Protein AF-A0AAN4WYX9-F1 (afdb_monomer_lite)

Structure (mmCIF, N/CA/C/O backbone):
data_AF-A0AAN4WYX9-F1
#
_entry.id   AF-A0AAN4WYX9-F1
#
loop_
_atom_site.group_PDB
_atom_site.id
_atom_site.type_symbol
_atom_site.label_atom_id
_atom_site.label_alt_id
_atom_site.label_comp_id
_atom_site.label_asym_id
_atom_site.label_entity_id
_atom_site.label_seq_id
_atom_site.pdbx_PDB_ins_code
_atom_site.Cartn_x
_atom_site.Cartn_y
_atom_site.Cartn_z
_atom_site.occupancy
_atom_site.B_iso_or_equiv
_atom_site.auth_seq_id
_atom_site.auth_comp_id
_atom_site.auth_asym_id
_atom_site.auth_atom_id
_atom_site.pdbx_PDB_model_num
ATOM 1 N N . MET A 1 1 ? 4.891 -9.271 -4.998 1.00 58.41 1 MET A N 1
ATOM 2 C CA . MET A 1 1 ? 3.637 -9.484 -4.234 1.00 58.41 1 MET A CA 1
ATOM 3 C C . MET A 1 1 ? 3.861 -10.143 -2.868 1.00 58.41 1 MET A C 1
ATOM 5 O O . MET A 1 1 ? 3.521 -9.518 -1.872 1.00 58.41 1 MET A O 1
ATOM 9 N N . ALA A 1 2 ? 4.503 -11.320 -2.782 1.00 75.25 2 ALA A N 1
ATOM 10 C CA . ALA A 1 2 ? 4.735 -12.042 -1.514 1.00 75.25 2 ALA A CA 1
ATOM 11 C C . ALA A 1 2 ? 5.392 -11.196 -0.404 1.00 75.25 2 ALA A C 1
ATOM 13 O O . ALA A 1 2 ? 4.992 -11.269 0.753 1.00 75.25 2 ALA A O 1
ATOM 14 N N . LYS A 1 3 ? 6.347 -10.328 -0.767 1.00 75.69 3 LYS A N 1
ATOM 15 C CA . LYS A 1 3 ? 6.978 -9.376 0.159 1.00 75.69 3 LYS A CA 1
ATOM 16 C C . LYS A 1 3 ? 5.982 -8.372 0.749 1.00 75.69 3 LYS A C 1
ATOM 18 O O . LYS A 1 3 ? 5.999 -8.133 1.946 1.00 75.69 3 LYS A O 1
ATOM 23 N N . LEU A 1 4 ? 5.089 -7.805 -0.064 1.00 76.12 4 LEU A N 1
ATOM 24 C CA . LEU A 1 4 ? 4.095 -6.844 0.423 1.00 76.12 4 LEU A CA 1
ATOM 25 C C . LEU A 1 4 ? 3.027 -7.531 1.280 1.00 76.12 4 LEU A C 1
ATOM 27 O O . LEU A 1 4 ? 2.579 -6.973 2.272 1.00 76.12 4 LEU A O 1
ATOM 31 N N . GLN A 1 5 ? 2.678 -8.770 0.940 1.00 80.56 5 GLN A N 1
ATOM 32 C CA . GLN A 1 5 ? 1.768 -9.594 1.728 1.00 80.56 5 GLN A CA 1
ATOM 33 C C . GLN A 1 5 ? 2.370 -10.040 3.069 1.00 80.56 5 GLN A C 1
ATOM 35 O O . GLN A 1 5 ? 1.630 -10.203 4.029 1.00 80.56 5 GLN A O 1
ATOM 40 N N . SER A 1 6 ? 3.688 -10.220 3.182 1.00 84.06 6 SER A N 1
ATOM 41 C CA . SER A 1 6 ? 4.334 -10.510 4.471 1.00 84.06 6 SER A CA 1
ATOM 42 C C . SER A 1 6 ? 4.695 -9.249 5.263 1.00 84.06 6 SER A C 1
ATOM 44 O O . SER A 1 6 ? 4.868 -9.316 6.477 1.00 84.06 6 SER A O 1
ATOM 46 N N . GLN A 1 7 ? 4.777 -8.091 4.598 1.00 87.06 7 GLN A N 1
ATOM 47 C CA . GLN A 1 7 ? 5.207 -6.815 5.184 1.00 87.06 7 GLN A CA 1
ATOM 48 C C . GLN A 1 7 ? 4.111 -5.739 5.198 1.00 87.06 7 GLN A C 1
ATOM 50 O O . GLN A 1 7 ? 4.405 -4.564 5.410 1.00 87.06 7 GLN A O 1
ATOM 55 N N . TRP A 1 8 ? 2.838 -6.081 4.996 1.00 87.25 8 TRP A N 1
ATOM 56 C CA . TRP A 1 8 ? 1.762 -5.080 5.026 1.00 87.25 8 TRP A CA 1
ATOM 57 C C . TRP A 1 8 ? 1.660 -4.392 6.402 1.00 87.25 8 TRP A C 1
ATOM 59 O O . TRP A 1 8 ? 1.403 -3.194 6.471 1.00 87.25 8 TRP A O 1
ATOM 69 N N . ALA A 1 9 ? 1.952 -5.125 7.485 1.00 89.38 9 ALA A N 1
ATOM 70 C CA . ALA A 1 9 ? 1.905 -4.663 8.874 1.00 89.38 9 ALA A CA 1
ATOM 71 C C . ALA A 1 9 ? 3.291 -4.291 9.446 1.00 89.38 9 ALA A C 1
ATOM 73 O O . ALA A 1 9 ? 3.626 -4.641 10.579 1.00 89.38 9 ALA A O 1
ATOM 74 N N . THR A 1 10 ? 4.123 -3.586 8.675 1.00 92.44 10 THR A N 1
ATOM 75 C CA . THR A 1 10 ? 5.361 -2.981 9.211 1.00 92.44 10 THR A CA 1
ATOM 76 C C . THR A 1 10 ? 5.051 -1.978 10.331 1.00 92.44 10 THR A C 1
ATOM 78 O O . THR A 1 10 ? 3.926 -1.483 10.406 1.00 92.44 10 THR A O 1
ATOM 81 N N . PRO A 1 11 ? 6.022 -1.595 11.186 1.00 93.62 11 PRO A N 1
ATOM 82 C CA . PRO A 1 11 ? 5.797 -0.566 12.204 1.00 93.62 11 PRO A CA 1
ATOM 83 C C . PRO A 1 11 ? 5.200 0.731 11.637 1.00 93.62 11 PRO A C 1
ATOM 85 O O . PRO A 1 11 ? 4.253 1.267 12.209 1.00 93.62 11 PRO A O 1
ATOM 88 N N . ALA A 1 12 ? 5.689 1.184 10.477 1.00 90.38 12 ALA A N 1
ATOM 89 C CA . ALA A 1 12 ? 5.138 2.337 9.768 1.00 90.38 12 ALA A CA 1
ATOM 90 C C . ALA A 1 12 ? 3.696 2.087 9.290 1.00 90.38 12 ALA A C 1
ATOM 92 O O . ALA A 1 12 ? 2.821 2.916 9.537 1.00 90.38 12 ALA A O 1
ATOM 93 N N . GLY A 1 13 ? 3.419 0.921 8.695 1.00 90.62 13 GLY A N 1
ATOM 94 C CA . GLY A 1 13 ? 2.066 0.566 8.258 1.00 90.62 13 GLY A CA 1
ATOM 95 C C . GLY A 1 13 ? 1.066 0.437 9.408 1.00 90.62 13 GLY A C 1
ATOM 96 O O . GLY A 1 13 ? -0.076 0.871 9.294 1.00 90.62 13 GLY A O 1
ATOM 97 N N . VAL A 1 14 ? 1.500 -0.058 10.570 1.00 92.81 14 VAL A N 1
ATOM 98 C CA . VAL A 1 14 ? 0.683 -0.100 11.792 1.00 92.81 14 VAL A CA 1
ATOM 99 C C . VAL A 1 14 ? 0.406 1.308 12.325 1.00 92.81 14 VAL A C 1
ATOM 101 O O . VAL A 1 14 ? -0.701 1.572 12.797 1.00 92.81 14 VAL A O 1
ATOM 104 N N . VAL A 1 15 ? 1.375 2.227 12.263 1.00 94.19 15 VAL A N 1
ATOM 105 C CA . VAL A 1 15 ? 1.159 3.639 12.628 1.00 94.19 15 VAL A CA 1
ATOM 106 C C . VAL A 1 15 ? 0.136 4.286 11.695 1.00 94.19 15 VAL A C 1
ATOM 108 O O . VAL A 1 15 ? -0.802 4.922 12.179 1.00 94.19 15 VAL A O 1
ATOM 111 N N . GLN A 1 16 ? 0.260 4.060 10.386 1.00 93.69 16 GLN A N 1
ATOM 112 C CA . GLN A 1 16 ? -0.691 4.557 9.395 1.00 93.69 16 GLN A CA 1
ATOM 113 C C . GLN A 1 16 ? -2.096 3.981 9.621 1.00 93.69 16 GLN A C 1
ATOM 115 O O . GLN A 1 16 ? -3.070 4.729 9.688 1.00 93.69 16 GLN A O 1
ATOM 120 N N . LEU A 1 17 ? -2.210 2.673 9.858 1.00 93.31 17 LEU A N 1
ATOM 121 C CA . LEU A 1 17 ? -3.475 2.018 10.191 1.00 93.31 17 LEU A CA 1
ATOM 122 C C . LEU A 1 17 ? -4.125 2.627 11.445 1.00 93.31 17 LEU A C 1
ATOM 124 O O . LEU A 1 17 ? -5.323 2.910 11.454 1.00 93.31 17 LEU A O 1
ATOM 128 N N . LYS A 1 18 ? -3.342 2.876 12.502 1.00 92.12 18 LYS A N 1
ATOM 129 C CA . LYS A 1 18 ? -3.836 3.529 13.726 1.00 92.12 18 LYS A CA 1
ATOM 130 C C . LYS A 1 18 ? -4.345 4.942 13.454 1.00 92.12 18 LYS A C 1
ATOM 132 O O . LYS A 1 18 ? -5.370 5.322 14.017 1.00 92.12 18 LYS A O 1
ATOM 137 N N . LYS A 1 19 ? -3.643 5.709 12.615 1.00 92.81 19 LYS A N 1
ATOM 138 C CA . LYS A 1 19 ? -4.056 7.055 12.203 1.00 92.81 19 LYS A CA 1
ATOM 139 C C . LYS A 1 19 ? -5.407 7.010 11.485 1.00 92.81 19 LYS A C 1
ATOM 141 O O . LYS A 1 19 ? -6.340 7.660 11.945 1.00 92.81 19 LYS A O 1
ATOM 146 N N . ILE A 1 20 ? -5.532 6.165 10.462 1.00 93.00 20 ILE A N 1
ATOM 147 C CA . ILE A 1 20 ? -6.766 5.988 9.682 1.00 93.00 20 ILE A CA 1
ATOM 148 C C . ILE A 1 20 ? -7.941 5.606 10.589 1.00 93.00 20 ILE A C 1
ATOM 150 O O . ILE A 1 20 ? -9.006 6.219 10.536 1.00 93.00 20 ILE A O 1
ATOM 154 N N . VAL A 1 21 ? -7.750 4.617 11.467 1.00 91.31 21 VAL A N 1
ATOM 155 C CA . VAL A 1 21 ? -8.803 4.165 12.389 1.00 91.31 21 VAL A CA 1
ATOM 156 C C . VAL A 1 21 ? -9.200 5.262 13.374 1.00 91.31 21 VAL A C 1
ATOM 158 O O . VAL A 1 21 ? -10.381 5.400 13.688 1.00 91.31 21 VAL A O 1
ATOM 161 N N . ARG A 1 22 ? -8.237 6.056 13.856 1.00 89.44 22 ARG A N 1
ATOM 162 C CA . ARG A 1 22 ? -8.518 7.192 14.737 1.00 89.44 22 ARG A CA 1
ATOM 163 C C . ARG A 1 22 ? -9.342 8.250 14.015 1.00 89.44 22 ARG A C 1
ATOM 165 O O . ARG A 1 22 ? -10.338 8.685 14.577 1.00 89.44 22 ARG A O 1
ATOM 172 N N . GLU A 1 23 ? -8.954 8.626 12.800 1.00 89.81 23 GLU A N 1
ATOM 173 C CA . GLU A 1 23 ? -9.636 9.638 11.984 1.00 89.81 23 GLU A CA 1
ATOM 174 C C . GLU A 1 23 ? -11.060 9.206 11.616 1.00 89.81 23 GLU A C 1
ATOM 176 O O . GLU A 1 23 ? -12.007 9.944 11.865 1.00 89.81 23 GLU A O 1
ATOM 181 N N . GLN A 1 24 ? -11.247 7.975 11.132 1.00 88.50 24 GLN A N 1
ATOM 182 C CA . GLN A 1 24 ? -12.576 7.434 10.803 1.00 88.50 24 GLN A CA 1
ATOM 183 C C . GLN A 1 24 ? -13.440 7.122 12.030 1.00 88.50 24 GLN A C 1
ATOM 185 O O . GLN A 1 24 ? -14.655 6.938 11.910 1.00 88.50 24 GLN A O 1
ATOM 190 N N . GLY A 1 25 ? -12.809 6.996 13.197 1.00 84.88 25 GLY A N 1
ATOM 191 C CA . GLY A 1 25 ? -13.468 6.829 14.484 1.00 84.88 25 GLY A CA 1
ATOM 192 C C . GLY A 1 25 ? -13.966 8.144 15.088 1.00 84.88 25 GLY A C 1
ATOM 193 O O . GLY A 1 25 ? -14.802 8.099 15.991 1.00 84.88 25 GLY A O 1
ATOM 194 N N . LEU A 1 26 ? -13.501 9.307 14.607 1.00 80.12 26 LEU A N 1
ATOM 195 C CA . LEU A 1 26 ? -13.992 10.610 15.065 1.00 80.12 26 LEU A CA 1
ATOM 196 C C . LEU A 1 26 ? -15.484 10.737 14.728 1.00 80.12 26 LEU A C 1
ATOM 198 O O . LEU A 1 26 ? -15.881 10.686 13.569 1.00 80.12 26 LEU A O 1
ATOM 202 N N . GLY A 1 27 ? -16.323 10.871 15.756 1.00 69.56 27 GLY A N 1
ATOM 203 C CA . GLY A 1 27 ? -17.781 10.950 15.610 1.00 69.56 27 GLY A CA 1
ATOM 204 C C . GLY A 1 27 ? -18.514 9.607 15.690 1.00 69.56 27 GLY A C 1
ATOM 205 O O . GLY A 1 27 ? -19.743 9.594 15.715 1.00 69.56 27 GLY A O 1
ATOM 206 N N . ARG A 1 28 ? -17.802 8.477 15.805 1.00 75.50 28 ARG A N 1
ATOM 207 C CA . ARG A 1 28 ? -18.433 7.188 16.113 1.00 75.50 28 ARG A CA 1
ATOM 208 C C . ARG A 1 28 ? -18.625 7.060 17.621 1.00 75.50 28 ARG A C 1
ATOM 210 O O . ARG A 1 28 ? -17.681 7.213 18.395 1.00 75.50 28 ARG A O 1
ATOM 217 N N . LEU A 1 29 ? -19.850 6.754 18.045 1.00 64.56 29 LEU A N 1
ATOM 218 C CA . LEU A 1 29 ? -20.139 6.389 19.430 1.00 64.56 29 LEU A CA 1
ATOM 219 C C . LEU A 1 29 ? -19.324 5.127 19.746 1.00 64.56 29 LEU A C 1
ATOM 221 O O . LEU A 1 29 ? -19.493 4.106 19.081 1.00 64.56 29 LEU A O 1
ATOM 225 N N . GLY A 1 30 ? -18.399 5.222 20.708 1.00 64.88 30 GLY A N 1
ATOM 226 C CA . GLY A 1 30 ? -17.330 4.249 20.991 1.00 64.88 30 GLY A CA 1
ATOM 227 C C . GLY A 1 30 ? -17.769 2.855 21.460 1.00 64.88 30 GLY A C 1
ATOM 228 O O . GLY A 1 30 ? -17.008 2.171 22.137 1.00 64.88 30 GLY A O 1
ATOM 229 N N . THR A 1 31 ? -18.987 2.439 21.133 1.00 70.88 31 THR A N 1
ATOM 230 C CA . THR A 1 31 ? -19.600 1.153 21.469 1.00 70.88 31 THR A CA 1
ATOM 231 C C . THR A 1 31 ? -19.896 0.294 20.241 1.00 70.88 31 THR A C 1
ATOM 233 O O . THR A 1 31 ? -19.997 -0.922 20.381 1.00 70.88 31 THR A O 1
ATOM 236 N N . GLN A 1 32 ? -20.004 0.871 19.040 1.00 84.44 32 GLN A N 1
ATOM 237 C CA . GLN A 1 32 ? -20.360 0.115 17.838 1.00 84.44 32 GLN A CA 1
ATOM 238 C C . GLN A 1 32 ? -19.119 -0.310 17.046 1.00 84.44 32 GLN A C 1
ATOM 240 O O . GLN A 1 32 ? -18.224 0.497 16.808 1.00 84.44 32 GLN A O 1
ATOM 245 N N . ALA A 1 33 ? -19.079 -1.574 16.615 1.00 90.31 33 ALA A N 1
ATOM 246 C CA . ALA A 1 33 ? -18.067 -2.072 15.687 1.00 90.31 33 ALA A CA 1
ATOM 247 C C . ALA A 1 33 ? -18.344 -1.598 14.250 1.00 90.31 33 ALA A C 1
ATOM 249 O O . ALA A 1 33 ? -19.499 -1.426 13.859 1.00 90.31 33 ALA A O 1
ATOM 250 N N . TRP A 1 34 ? -17.298 -1.412 13.444 1.00 92.00 34 TRP A N 1
ATOM 251 C CA . TRP A 1 34 ? -17.442 -0.982 12.053 1.00 92.00 34 TRP A CA 1
ATOM 252 C C . TRP A 1 34 ? -16.442 -1.627 11.104 1.00 92.00 34 TRP A C 1
ATOM 254 O O . TRP A 1 34 ? -15.372 -2.067 11.519 1.00 92.00 34 TRP A O 1
ATOM 264 N N . ARG A 1 35 ? -16.795 -1.641 9.815 1.00 93.12 35 ARG A N 1
ATOM 265 C CA . ARG A 1 35 ? -15.899 -2.048 8.733 1.00 93.12 35 ARG A CA 1
ATOM 266 C C . ARG A 1 35 ? -14.943 -0.903 8.399 1.00 93.12 35 ARG A C 1
ATOM 268 O O . ARG A 1 35 ? -15.387 0.205 8.098 1.00 93.12 35 ARG A O 1
ATOM 275 N N . LEU A 1 36 ? -13.648 -1.174 8.478 1.00 93.81 36 LEU A N 1
ATOM 276 C CA . LEU A 1 36 ? -12.588 -0.352 7.909 1.00 93.81 36 LEU A CA 1
ATOM 277 C C . LEU A 1 36 ? -12.377 -0.781 6.460 1.00 93.81 36 LEU A C 1
ATOM 279 O O . LEU A 1 36 ? -12.232 -1.974 6.214 1.00 93.81 36 LEU A O 1
ATOM 283 N N . GLY A 1 37 ? -12.291 0.186 5.546 1.00 92.00 37 GLY A N 1
ATOM 284 C CA . GLY A 1 37 ? -11.966 -0.051 4.140 1.00 92.00 37 GLY A CA 1
ATOM 285 C C . GLY A 1 37 ? -13.072 -0.763 3.355 1.00 92.00 37 GLY A C 1
ATOM 286 O O . GLY A 1 37 ? -13.802 -1.603 3.879 1.00 92.00 37 GLY A O 1
ATOM 287 N N . ASP A 1 38 ? -13.173 -0.431 2.074 1.00 93.75 38 ASP A N 1
ATOM 288 C CA . ASP A 1 38 ? -14.032 -1.109 1.102 1.00 93.75 38 ASP A CA 1
ATOM 289 C C . ASP A 1 38 ? -13.215 -1.304 -0.176 1.00 93.75 38 ASP A C 1
ATOM 291 O O . ASP A 1 38 ? -13.027 -0.364 -0.949 1.00 93.75 38 ASP A O 1
ATOM 295 N N . LEU A 1 39 ? -12.696 -2.519 -0.372 1.00 93.44 39 LEU A N 1
ATOM 296 C CA . LEU A 1 39 ? -11.793 -2.839 -1.482 1.00 93.44 39 LEU A CA 1
ATOM 297 C C . LEU A 1 39 ? -12.494 -2.846 -2.850 1.00 93.44 39 LEU A C 1
ATOM 299 O O . LEU A 1 39 ? -11.820 -2.947 -3.871 1.00 93.44 39 LEU A O 1
ATOM 303 N N . SER A 1 40 ? -13.825 -2.696 -2.892 1.00 93.19 40 SER A N 1
ATOM 304 C CA . SER A 1 40 ? -14.566 -2.485 -4.142 1.00 93.19 40 SER A CA 1
ATOM 305 C C . SER A 1 40 ? -14.438 -1.053 -4.677 1.00 93.19 40 SER A C 1
ATOM 307 O O . SER A 1 40 ? -14.843 -0.767 -5.807 1.00 93.19 40 SER A O 1
ATOM 309 N N . LYS A 1 41 ? -13.896 -0.127 -3.874 1.00 93.56 41 LY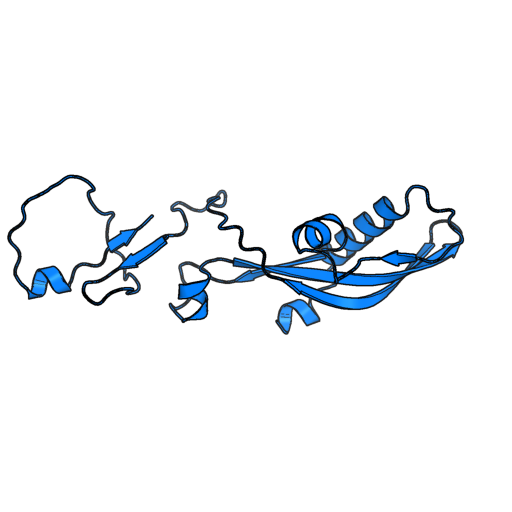S A N 1
ATOM 310 C CA . LYS A 1 41 ? -13.741 1.276 -4.262 1.00 93.56 41 LYS A CA 1
ATOM 311 C C . LYS A 1 41 ? -12.545 1.493 -5.196 1.00 93.56 41 LYS A C 1
ATOM 313 O O . LYS A 1 41 ? -11.572 0.742 -5.155 1.00 93.56 41 LYS A O 1
ATOM 318 N N . PRO A 1 42 ? -12.571 2.568 -6.007 1.00 91.81 42 PRO A N 1
ATOM 319 C CA . PRO A 1 42 ? -11.439 2.929 -6.854 1.00 91.81 42 PRO A CA 1
ATOM 320 C C . PRO A 1 42 ? -10.161 3.186 -6.049 1.00 91.81 42 PRO A C 1
ATOM 322 O O . PRO A 1 42 ? -10.220 3.732 -4.946 1.00 91.81 42 PRO A O 1
ATOM 325 N N . ALA A 1 43 ? -9.000 2.913 -6.652 1.00 89.25 43 ALA A N 1
ATOM 326 C CA . ALA A 1 43 ? -7.675 3.067 -6.040 1.00 89.25 43 ALA A CA 1
ATOM 327 C C . ALA A 1 43 ? -7.437 4.430 -5.361 1.00 89.25 43 ALA A C 1
ATOM 329 O O . ALA A 1 43 ? -6.796 4.489 -4.318 1.00 89.25 43 ALA A O 1
ATOM 330 N N . LYS A 1 44 ? -7.991 5.522 -5.906 1.00 89.62 44 LYS A N 1
ATOM 331 C CA . LYS A 1 44 ? -7.917 6.859 -5.290 1.00 89.62 44 LYS A CA 1
ATOM 332 C C . LYS A 1 44 ? -8.571 6.899 -3.904 1.00 89.62 44 LYS A C 1
ATOM 334 O O . LYS A 1 44 ? -8.014 7.460 -2.971 1.00 89.62 44 LYS A O 1
ATOM 339 N N . ILE A 1 45 ? -9.743 6.284 -3.776 1.00 91.62 45 ILE A N 1
ATOM 340 C CA . ILE A 1 45 ? -10.456 6.204 -2.501 1.00 91.62 45 ILE A CA 1
ATOM 341 C C . ILE A 1 45 ? -9.709 5.265 -1.553 1.00 91.62 45 ILE A C 1
ATOM 343 O O . ILE A 1 45 ? -9.598 5.568 -0.369 1.00 91.62 45 ILE A O 1
ATOM 347 N N . LEU A 1 46 ? -9.149 4.160 -2.056 1.00 92.75 46 LEU A N 1
ATOM 348 C CA . LEU A 1 46 ? -8.334 3.257 -1.237 1.00 92.75 46 LEU A CA 1
ATOM 349 C C . LEU A 1 46 ? -7.091 3.962 -0.671 1.00 92.75 46 LEU A C 1
ATOM 351 O O . LEU A 1 46 ? -6.821 3.821 0.521 1.00 92.75 46 LEU A O 1
ATOM 355 N N . ASP A 1 47 ? -6.400 4.763 -1.493 1.00 90.38 47 ASP A N 1
ATOM 356 C CA . ASP A 1 47 ? -5.255 5.606 -1.105 1.00 90.38 47 ASP A CA 1
ATOM 357 C C . ASP A 1 47 ? -5.600 6.512 0.088 1.00 90.38 47 ASP A C 1
ATOM 359 O O . ASP A 1 47 ? -4.817 6.630 1.027 1.00 90.38 47 ASP A O 1
ATOM 363 N N . GLU A 1 48 ? -6.780 7.130 0.062 1.00 89.25 48 GLU A N 1
ATOM 364 C CA . GLU A 1 48 ? -7.222 8.075 1.092 1.00 89.25 48 GLU A CA 1
ATOM 365 C C . GLU A 1 48 ? -7.781 7.381 2.345 1.00 89.25 48 GLU A C 1
ATOM 367 O O . GLU A 1 48 ? -7.676 7.915 3.448 1.00 89.25 48 GLU A O 1
ATOM 372 N N . THR A 1 49 ? -8.394 6.202 2.200 1.00 91.38 49 THR A N 1
ATOM 373 C CA . THR A 1 49 ? -9.241 5.624 3.260 1.00 91.38 49 THR A CA 1
ATOM 374 C C . THR A 1 49 ? -8.693 4.365 3.913 1.00 91.38 49 THR A C 1
ATOM 376 O O . THR A 1 49 ? -9.075 4.069 5.045 1.00 91.38 49 THR A O 1
ATOM 379 N N . CYS A 1 50 ? -7.840 3.588 3.249 1.00 93.25 50 CYS A N 1
ATOM 380 C CA . CYS A 1 50 ? -7.412 2.300 3.801 1.00 93.25 50 CYS A CA 1
ATOM 381 C C . CYS A 1 50 ? -6.039 1.807 3.334 1.00 93.25 50 CYS A C 1
ATOM 383 O O . CYS A 1 50 ? -5.689 0.659 3.608 1.00 93.25 50 CYS A O 1
ATOM 385 N N . GLN A 1 51 ? -5.247 2.645 2.665 1.00 94.12 51 GLN A N 1
ATOM 386 C CA . GLN A 1 51 ? -3.868 2.335 2.301 1.00 94.12 51 GLN A CA 1
ATOM 387 C C . GLN A 1 51 ? -2.952 2.385 3.528 1.00 94.12 51 GLN A C 1
ATOM 389 O O . GLN A 1 51 ? -2.967 3.345 4.298 1.00 94.12 51 GLN A O 1
ATOM 394 N N . VAL A 1 52 ? -2.149 1.336 3.714 1.00 93.50 52 VAL A N 1
ATOM 395 C CA . VAL A 1 52 ? -1.287 1.198 4.903 1.00 93.50 52 VAL A CA 1
ATOM 396 C C . VAL A 1 52 ? 0.188 1.051 4.572 1.00 93.50 52 VAL A C 1
ATOM 398 O O . VAL A 1 52 ? 1.024 1.448 5.376 1.00 93.50 52 VAL A O 1
ATOM 401 N N . ASN A 1 53 ? 0.540 0.481 3.419 1.00 91.12 53 ASN A N 1
ATOM 402 C CA . ASN A 1 53 ? 1.940 0.310 3.040 1.00 91.12 53 ASN A CA 1
ATOM 403 C C . ASN A 1 53 ? 2.128 0.322 1.515 1.00 91.12 53 ASN A C 1
ATOM 405 O O . ASN A 1 53 ? 1.158 0.231 0.755 1.00 91.12 53 ASN A O 1
ATOM 409 N N . TYR A 1 54 ? 3.370 0.463 1.067 1.00 89.44 54 TYR A N 1
ATOM 410 C CA . TYR A 1 54 ? 3.740 0.467 -0.342 1.00 89.44 54 TYR A CA 1
ATOM 411 C C . TYR A 1 54 ? 5.133 -0.135 -0.563 1.00 89.44 54 TYR A C 1
ATOM 413 O O . TYR A 1 54 ? 5.916 -0.306 0.370 1.00 89.44 54 TYR A O 1
ATOM 421 N N . LEU A 1 55 ? 5.429 -0.486 -1.810 1.00 84.31 55 LEU A N 1
ATOM 422 C CA . LEU A 1 55 ? 6.725 -0.971 -2.268 1.00 84.31 55 LEU A CA 1
ATOM 423 C C . LEU A 1 55 ? 6.990 -0.406 -3.656 1.00 84.31 55 LEU A C 1
ATOM 425 O O . LEU A 1 55 ? 6.246 -0.707 -4.589 1.00 84.31 55 LEU A O 1
ATOM 429 N N . GLY A 1 56 ? 8.062 0.371 -3.776 1.00 77.75 56 GLY A N 1
ATOM 430 C CA . GLY A 1 56 ? 8.620 0.742 -5.071 1.00 77.75 56 GLY A CA 1
ATOM 431 C C . GLY A 1 56 ? 9.314 -0.450 -5.731 1.00 77.75 56 GLY A C 1
ATOM 432 O O . GLY A 1 56 ? 9.932 -1.276 -5.046 1.00 77.75 56 GLY A O 1
ATOM 433 N N . PHE A 1 57 ? 9.198 -0.546 -7.047 1.00 74.38 57 PHE A N 1
ATOM 434 C CA . PHE A 1 57 ? 9.897 -1.505 -7.893 1.00 74.38 57 PHE A CA 1
ATOM 435 C C . PHE A 1 57 ? 10.242 -0.853 -9.234 1.00 74.38 57 PHE A C 1
ATOM 437 O O . PHE A 1 57 ? 9.575 0.088 -9.652 1.00 74.38 57 PHE A O 1
ATOM 444 N N . GLY A 1 58 ? 11.274 -1.373 -9.897 1.00 66.62 58 GLY A N 1
ATOM 445 C CA . GLY A 1 58 ? 11.855 -0.737 -11.071 1.00 66.62 58 GLY A CA 1
ATOM 446 C C . GLY A 1 58 ? 12.840 0.347 -10.650 1.00 66.62 58 GLY A C 1
ATOM 447 O O . GLY A 1 58 ? 12.495 1.304 -9.968 1.00 66.62 58 GLY A O 1
ATOM 448 N N . ARG A 1 59 ? 14.099 0.172 -11.032 1.00 67.31 59 ARG A N 1
ATOM 449 C CA . ARG A 1 59 ? 15.162 1.171 -10.908 1.00 67.31 59 ARG A CA 1
ATOM 450 C C . ARG A 1 59 ? 15.837 1.312 -12.253 1.00 67.31 59 ARG A C 1
ATOM 452 O O . ARG A 1 59 ? 15.911 0.346 -13.005 1.00 67.31 59 ARG A O 1
ATOM 459 N N . LEU A 1 60 ? 16.460 2.463 -12.499 1.00 63.03 60 LEU A N 1
ATOM 460 C CA . LEU A 1 60 ? 17.291 2.660 -13.691 1.00 63.03 60 LEU A CA 1
ATOM 461 C C . LEU A 1 60 ? 18.356 1.559 -13.851 1.00 63.03 60 LEU A C 1
ATOM 463 O O . LEU A 1 60 ? 18.716 1.192 -14.963 1.00 63.03 60 LEU A O 1
ATOM 467 N N . SER A 1 61 ? 18.841 0.995 -12.740 1.00 62.59 61 SER A N 1
ATOM 468 C CA . SER A 1 61 ? 19.816 -0.098 -12.715 1.00 62.59 61 SER A CA 1
ATOM 469 C C . SER A 1 61 ? 19.231 -1.502 -12.918 1.00 62.59 61 SER A C 1
ATOM 471 O O . SER A 1 61 ? 19.999 -2.413 -13.216 1.00 62.59 61 SER A O 1
ATOM 473 N N . ASP A 1 62 ? 17.919 -1.697 -12.756 1.00 64.50 62 ASP A N 1
ATOM 474 C CA . ASP A 1 62 ? 17.273 -3.016 -12.860 1.00 64.50 62 ASP A CA 1
ATOM 475 C C . ASP A 1 62 ? 17.182 -3.450 -14.326 1.00 64.50 62 ASP A C 1
ATOM 477 O O . ASP A 1 62 ? 16.908 -2.584 -15.148 1.00 64.50 62 ASP A O 1
ATOM 481 N N . PRO A 1 63 ? 17.389 -4.732 -14.686 1.00 64.56 63 PRO A N 1
ATOM 482 C CA . PRO A 1 63 ? 17.346 -5.206 -16.074 1.00 64.56 63 PRO A CA 1
ATOM 483 C C . PRO A 1 63 ? 16.091 -4.759 -16.838 1.00 64.56 63 PRO A C 1
ATOM 485 O O . PRO A 1 63 ? 15.014 -4.654 -16.261 1.00 64.56 63 PRO A O 1
ATOM 488 N N . LEU A 1 64 ? 16.226 -4.524 -18.149 1.00 65.88 64 LEU A N 1
ATOM 489 C CA . LEU A 1 64 ? 15.068 -4.286 -19.012 1.00 65.88 64 LEU A CA 1
ATOM 490 C C . LEU A 1 64 ? 14.355 -5.625 -19.230 1.00 65.88 64 LEU A C 1
ATOM 492 O O . LEU A 1 64 ? 14.782 -6.426 -20.058 1.00 65.88 64 LEU A O 1
ATOM 496 N N . ASP A 1 65 ? 13.316 -5.873 -18.444 1.00 68.88 65 ASP A N 1
ATOM 497 C CA . ASP A 1 65 ? 12.352 -6.946 -18.658 1.00 68.88 65 ASP A CA 1
ATOM 498 C C . ASP A 1 65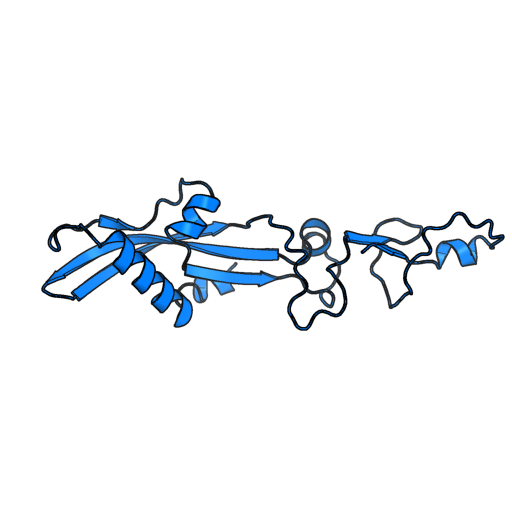 ? 11.011 -6.364 -19.132 1.00 68.88 65 ASP A C 1
ATOM 500 O O . ASP A 1 65 ? 10.810 -5.147 -19.126 1.00 68.88 65 ASP A O 1
ATOM 504 N N . ASP A 1 66 ? 10.086 -7.225 -19.560 1.00 66.25 66 ASP A N 1
ATOM 505 C CA . ASP A 1 66 ? 8.769 -6.799 -20.058 1.00 66.25 66 ASP A CA 1
ATOM 506 C C . ASP A 1 66 ? 8.000 -5.957 -19.024 1.00 66.25 66 ASP A C 1
ATOM 508 O O . ASP A 1 66 ? 7.172 -5.120 -19.378 1.00 66.25 66 ASP A O 1
ATOM 512 N N . PHE A 1 67 ? 8.281 -6.156 -17.733 1.00 67.31 67 PHE A N 1
ATOM 513 C CA . PHE A 1 67 ? 7.611 -5.467 -16.641 1.00 67.31 67 PHE A CA 1
ATOM 514 C C . PHE A 1 67 ? 8.162 -4.050 -16.436 1.00 67.31 67 PHE A C 1
ATOM 516 O O . PHE A 1 67 ? 7.387 -3.097 -16.390 1.00 67.31 67 PHE A O 1
ATOM 523 N N . TYR A 1 68 ? 9.485 -3.886 -16.394 1.00 70.25 68 TYR A N 1
ATOM 524 C CA . TYR A 1 68 ? 10.156 -2.588 -16.359 1.00 70.25 68 TYR A CA 1
ATOM 525 C C . TYR A 1 68 ? 9.957 -1.813 -17.666 1.00 70.25 68 TYR A C 1
ATOM 527 O O . TYR A 1 68 ? 9.748 -0.607 -17.631 1.00 70.25 68 TYR A O 1
ATOM 535 N N . GLY A 1 69 ? 9.951 -2.487 -18.818 1.00 66.62 69 GLY A N 1
ATOM 536 C CA . GLY A 1 69 ? 9.663 -1.862 -20.111 1.00 66.62 69 GLY A CA 1
ATOM 537 C C . GLY A 1 69 ? 8.233 -1.322 -20.214 1.00 66.62 69 GLY A C 1
ATOM 538 O O . GLY A 1 69 ? 8.016 -0.295 -20.851 1.00 66.62 69 GLY A O 1
ATOM 539 N N . ALA A 1 70 ? 7.264 -1.977 -19.565 1.00 69.19 70 ALA A N 1
ATOM 540 C CA . ALA A 1 70 ? 5.871 -1.536 -19.560 1.00 69.19 70 ALA A CA 1
ATOM 541 C C . ALA A 1 70 ? 5.559 -0.495 -18.474 1.00 69.19 70 ALA A C 1
ATOM 543 O O . ALA A 1 70 ? 4.739 0.391 -18.698 1.00 69.19 70 ALA A O 1
ATOM 544 N N . MET A 1 71 ? 6.165 -0.623 -17.290 1.00 69.50 71 MET A N 1
ATOM 545 C CA . MET A 1 71 ? 5.790 0.158 -16.105 1.00 69.50 71 MET A CA 1
ATOM 546 C C . MET A 1 71 ? 6.847 1.159 -15.643 1.00 69.50 71 MET A C 1
ATOM 548 O O . MET A 1 71 ? 6.512 2.107 -14.941 1.00 69.50 71 MET A O 1
ATOM 552 N N . GLY A 1 72 ? 8.115 0.946 -15.991 1.00 72.19 72 GLY A N 1
ATOM 553 C CA . GLY A 1 72 ? 9.221 1.727 -15.461 1.00 72.19 72 GLY A CA 1
ATOM 554 C C . GLY A 1 72 ? 9.395 1.578 -13.943 1.00 72.19 72 GLY A C 1
ATOM 555 O O . GLY A 1 72 ? 9.254 0.485 -13.393 1.00 72.19 72 GLY A O 1
ATOM 556 N N . GLU A 1 73 ? 9.734 2.677 -13.265 1.00 74.38 73 GLU A N 1
ATOM 557 C CA . GLU A 1 73 ? 9.673 2.800 -11.811 1.00 74.38 73 GLU A CA 1
ATOM 558 C C . GLU A 1 73 ? 8.218 3.009 -11.378 1.00 74.38 73 GLU A C 1
ATOM 560 O O . GLU A 1 73 ? 7.552 3.961 -11.776 1.00 74.38 73 GLU A O 1
ATOM 565 N N . ALA A 1 74 ? 7.711 2.094 -10.559 1.00 75.56 74 ALA A N 1
ATOM 566 C CA . ALA A 1 74 ? 6.325 2.103 -10.127 1.00 75.56 74 ALA A CA 1
ATOM 567 C C . ALA A 1 74 ? 6.188 1.685 -8.662 1.00 75.56 74 ALA A C 1
ATOM 569 O O . ALA A 1 74 ? 7.044 1.031 -8.065 1.00 75.56 74 ALA A O 1
ATOM 570 N N . THR A 1 75 ? 5.066 2.074 -8.058 1.00 82.00 75 THR A N 1
ATOM 571 C CA . THR A 1 75 ? 4.781 1.803 -6.647 1.00 82.00 75 THR A CA 1
ATOM 572 C C . THR A 1 75 ? 3.563 0.901 -6.501 1.00 82.00 75 THR A C 1
ATOM 574 O O . THR A 1 75 ? 2.438 1.280 -6.830 1.00 82.00 75 THR A O 1
ATOM 577 N N . LEU A 1 76 ? 3.773 -0.286 -5.930 1.00 86.50 76 LEU A N 1
ATOM 578 C CA . LEU A 1 76 ? 2.703 -1.192 -5.523 1.00 86.50 76 LEU A CA 1
ATOM 579 C C . LEU A 1 76 ? 2.227 -0.812 -4.126 1.00 86.50 76 LEU A C 1
ATOM 581 O O . LEU A 1 76 ? 3.016 -0.808 -3.182 1.00 86.50 76 LEU A O 1
ATOM 585 N N . LYS A 1 77 ? 0.935 -0.547 -3.967 1.00 91.06 77 LYS A N 1
ATOM 586 C CA . LYS A 1 77 ? 0.336 -0.185 -2.680 1.00 91.06 77 LYS A CA 1
ATOM 587 C C . LYS A 1 77 ? -0.510 -1.329 -2.131 1.00 91.06 77 LYS A C 1
ATOM 589 O O . LYS A 1 77 ? -1.042 -2.141 -2.888 1.00 91.06 77 LYS A O 1
ATOM 594 N N . VAL A 1 78 ? -0.631 -1.383 -0.804 1.00 94.06 78 VAL A N 1
ATOM 595 C CA . VAL A 1 78 ? -1.560 -2.274 -0.098 1.00 94.06 78 VAL A CA 1
ATOM 596 C C . VAL A 1 78 ? -2.584 -1.469 0.689 1.00 94.06 78 VAL A C 1
ATOM 598 O O . VAL A 1 78 ? -2.233 -0.616 1.511 1.00 94.06 78 VAL A O 1
ATOM 601 N N . ALA A 1 79 ? -3.850 -1.788 0.442 1.00 95.31 79 ALA A N 1
ATOM 602 C CA . ALA A 1 79 ? -4.993 -1.387 1.241 1.00 95.31 79 ALA A CA 1
ATOM 603 C C . ALA A 1 79 ? -5.516 -2.567 2.064 1.00 95.31 79 ALA A C 1
ATOM 605 O O . ALA A 1 79 ? -5.345 -3.725 1.683 1.00 95.31 79 ALA A O 1
ATOM 606 N N . VAL A 1 80 ? -6.157 -2.272 3.191 1.00 96.00 80 VAL A N 1
ATOM 607 C CA . VAL A 1 80 ? -6.698 -3.291 4.099 1.00 96.00 80 VAL A CA 1
ATOM 608 C C . VAL A 1 80 ? -8.189 -3.094 4.319 1.00 96.00 80 VAL A C 1
ATOM 610 O O . VAL A 1 80 ? -8.654 -1.961 4.433 1.00 96.00 80 VAL A O 1
ATOM 613 N N . SER A 1 81 ? -8.933 -4.192 4.431 1.00 96.44 81 SER A N 1
ATOM 614 C CA . SER A 1 81 ? -10.291 -4.172 4.975 1.00 96.44 81 SER A CA 1
ATOM 615 C C . SER A 1 81 ? -10.399 -5.109 6.169 1.00 96.44 81 SER A C 1
ATOM 617 O O . SER A 1 81 ? -9.646 -6.075 6.309 1.00 96.44 81 SER A O 1
ATOM 619 N N . GLY A 1 82 ? -11.277 -4.754 7.099 1.00 95.75 82 GLY A N 1
ATOM 620 C CA . GLY A 1 82 ? -11.446 -5.519 8.320 1.00 95.75 82 GLY A CA 1
ATOM 621 C C . GLY A 1 82 ? -12.422 -4.900 9.299 1.00 95.75 82 GLY A C 1
ATOM 622 O O . GLY A 1 82 ? -12.984 -3.829 9.071 1.00 95.75 82 GLY A O 1
ATOM 623 N N . MET A 1 83 ? -12.616 -5.577 10.423 1.00 95.25 83 MET A N 1
ATOM 624 C CA . MET A 1 83 ? -13.519 -5.139 11.479 1.00 95.25 83 MET A CA 1
ATOM 625 C C . MET A 1 83 ? -12.775 -4.432 12.603 1.00 95.25 83 MET A C 1
ATOM 627 O O . MET A 1 83 ? -11.835 -4.959 13.199 1.00 95.25 83 MET A O 1
ATOM 631 N N . VAL A 1 84 ? -13.256 -3.243 12.943 1.00 93.69 84 VAL A N 1
ATOM 632 C CA . VAL A 1 84 ? -12.795 -2.451 14.075 1.00 93.69 84 VAL A CA 1
ATOM 633 C C . VAL A 1 84 ? -13.815 -2.571 15.198 1.00 93.69 84 VAL A C 1
ATOM 635 O O . VAL A 1 84 ? -14.988 -2.254 15.021 1.00 93.69 84 VAL A O 1
ATOM 638 N N . THR A 1 85 ? -13.373 -3.045 16.360 1.00 92.62 85 THR A N 1
ATOM 639 C CA . THR A 1 85 ? -14.220 -3.302 17.529 1.00 92.62 85 THR A CA 1
ATOM 640 C C . THR A 1 85 ? -13.703 -2.519 18.735 1.00 92.62 85 THR A C 1
ATOM 642 O O . THR A 1 85 ? -12.605 -2.814 19.223 1.00 92.62 85 THR A O 1
ATOM 645 N N . PRO A 1 86 ? -14.469 -1.551 19.263 1.00 89.06 86 PRO A N 1
ATOM 646 C CA . PRO A 1 86 ? -14.157 -0.918 20.540 1.00 89.06 86 PRO A CA 1
ATOM 647 C C . PRO A 1 86 ? -14.125 -1.943 21.683 1.00 89.06 86 PRO A C 1
ATOM 649 O O . PRO A 1 86 ? -14.967 -2.836 21.761 1.00 89.06 86 PRO A O 1
ATOM 652 N N . LYS A 1 87 ? -13.149 -1.829 22.585 1.00 85.19 87 LYS A N 1
ATOM 653 C CA . LYS A 1 87 ? -12.949 -2.726 23.741 1.00 85.19 87 LYS A CA 1
ATOM 654 C C . LYS A 1 87 ? -13.039 -1.981 25.082 1.00 85.19 87 LYS A C 1
ATOM 656 O O . LYS A 1 87 ? -12.492 -2.444 26.079 1.00 85.19 87 LYS A O 1
ATOM 661 N N . GLY A 1 88 ? -13.716 -0.833 25.108 1.00 73.31 88 GLY A N 1
ATOM 662 C CA . GLY A 1 88 ? -13.817 0.059 26.268 1.00 73.31 88 GLY A CA 1
ATOM 663 C C . GLY A 1 88 ? -13.043 1.365 26.073 1.00 73.31 88 GLY A C 1
ATOM 664 O O . GLY A 1 88 ? -12.618 1.689 24.964 1.00 73.31 88 GLY A O 1
ATOM 665 N N . THR A 1 89 ? -12.867 2.136 27.146 1.00 71.19 89 THR A N 1
ATOM 666 C CA . THR A 1 89 ? -12.265 3.477 27.101 1.00 71.19 89 THR A CA 1
ATOM 667 C C . THR A 1 89 ? -10.863 3.460 26.485 1.00 71.19 89 THR A C 1
ATOM 669 O O . THR A 1 89 ? -9.911 2.927 27.051 1.00 71.19 89 THR A O 1
ATOM 672 N N . GLY A 1 90 ? -10.748 4.045 25.289 1.00 72.75 90 GLY A N 1
ATOM 673 C CA . GLY A 1 90 ? -9.482 4.247 24.578 1.00 72.75 90 GLY A CA 1
ATOM 674 C C . GLY A 1 90 ? -8.838 2.991 23.983 1.00 72.75 90 GLY A C 1
ATOM 675 O O . GLY A 1 90 ? -7.734 3.087 23.448 1.00 72.75 90 GLY A O 1
ATOM 676 N N . LYS A 1 91 ? -9.489 1.822 24.053 1.00 83.50 91 LYS A N 1
ATOM 677 C CA . LYS A 1 91 ? -8.966 0.568 23.492 1.00 83.50 91 LYS A CA 1
ATOM 678 C C . LYS A 1 91 ? -9.814 0.110 22.316 1.00 83.50 91 LYS A C 1
ATOM 680 O O . LYS A 1 91 ? -11.030 -0.010 22.430 1.00 83.50 91 LYS A O 1
ATOM 685 N N . THR A 1 92 ? -9.146 -0.243 21.225 1.00 88.06 92 THR A N 1
ATOM 686 C CA . THR A 1 92 ? -9.780 -0.731 19.999 1.00 88.06 92 THR A CA 1
ATOM 687 C C . THR A 1 92 ? -9.021 -1.947 19.488 1.00 88.06 92 THR A C 1
ATOM 689 O O . THR A 1 92 ? -7.792 -1.961 19.484 1.00 88.06 92 THR A O 1
ATOM 692 N N . SER A 1 93 ? -9.757 -2.971 19.066 1.00 91.56 93 SER A N 1
ATOM 693 C CA . SER A 1 93 ? -9.227 -4.139 18.366 1.00 91.56 93 SER A CA 1
ATOM 694 C C . SER A 1 93 ? -9.533 -4.010 16.877 1.00 91.56 93 SER A C 1
ATOM 696 O O . SER A 1 93 ? -10.629 -3.593 16.512 1.00 91.56 93 SER A O 1
ATOM 698 N N . ILE A 1 94 ? -8.560 -4.336 16.030 1.00 92.69 94 ILE A N 1
ATOM 699 C CA . ILE A 1 94 ? -8.685 -4.290 14.572 1.00 92.69 94 ILE A CA 1
ATOM 700 C C . ILE A 1 94 ? -8.368 -5.693 14.059 1.00 92.69 94 ILE A C 1
ATOM 702 O O . ILE A 1 94 ? -7.265 -6.190 14.287 1.00 92.69 94 ILE A O 1
ATOM 706 N N . ALA A 1 95 ? -9.331 -6.326 13.396 1.00 94.75 95 ALA A N 1
ATOM 707 C CA . ALA A 1 95 ? -9.181 -7.625 12.755 1.00 94.75 95 ALA A CA 1
ATOM 708 C C . ALA A 1 95 ? -9.234 -7.429 11.238 1.00 94.75 95 ALA A C 1
ATOM 710 O O . ALA A 1 95 ? -10.305 -7.188 10.688 1.00 94.75 95 ALA A O 1
ATOM 711 N N . ILE A 1 96 ? -8.070 -7.477 10.588 1.00 95.19 96 ILE A N 1
ATOM 712 C CA . ILE A 1 96 ? -7.943 -7.385 9.129 1.00 95.19 96 ILE A CA 1
ATOM 713 C C . ILE A 1 96 ? -8.217 -8.761 8.528 1.00 95.19 96 ILE A C 1
ATOM 715 O O . ILE A 1 96 ? -7.597 -9.738 8.947 1.00 95.19 96 ILE A O 1
ATOM 719 N N . ASP A 1 97 ? -9.136 -8.827 7.570 1.00 94.69 97 ASP A N 1
ATOM 720 C CA . ASP A 1 97 ? -9.521 -10.061 6.877 1.00 94.69 97 ASP A CA 1
ATOM 721 C C . ASP A 1 97 ? -9.258 -10.004 5.364 1.00 94.69 97 ASP A C 1
ATOM 723 O O . ASP A 1 97 ? -9.143 -11.054 4.735 1.00 94.69 97 ASP A O 1
ATOM 727 N N . GLU A 1 98 ? -9.059 -8.812 4.791 1.00 95.31 98 GLU A N 1
ATOM 728 C CA . GLU A 1 98 ? -8.774 -8.642 3.366 1.00 95.31 98 GLU A CA 1
ATOM 729 C C . GLU A 1 98 ? -7.595 -7.691 3.114 1.00 95.31 98 GLU A C 1
ATOM 731 O O . GLU A 1 98 ? -7.443 -6.653 3.767 1.00 95.31 98 GLU A O 1
ATOM 736 N N . LEU A 1 99 ? -6.784 -8.031 2.107 1.00 94.88 99 LEU A N 1
ATOM 737 C CA . LEU A 1 99 ? -5.710 -7.192 1.575 1.00 94.88 99 LEU A CA 1
ATOM 738 C C . LEU A 1 99 ? -5.973 -6.914 0.092 1.00 94.88 99 LEU A C 1
ATOM 740 O O . LEU A 1 99 ? -6.102 -7.844 -0.703 1.00 94.88 99 LEU A O 1
ATOM 744 N N . GLY A 1 100 ? -6.009 -5.638 -0.282 1.00 93.06 100 GLY A N 1
ATOM 745 C CA . GLY A 1 100 ? -6.100 -5.185 -1.666 1.00 93.06 100 GLY A CA 1
ATOM 746 C C . GLY A 1 100 ? -4.747 -4.688 -2.156 1.00 93.06 100 GLY A C 1
ATOM 747 O O . GLY A 1 100 ? -4.150 -3.813 -1.532 1.00 93.06 100 GLY A O 1
ATOM 748 N N . PHE A 1 101 ? -4.272 -5.218 -3.281 1.00 91.88 101 PHE A N 1
ATOM 749 C CA . PHE A 1 101 ? -3.039 -4.777 -3.932 1.00 91.88 101 PHE A CA 1
ATOM 750 C C . PHE A 1 101 ? -3.390 -4.025 -5.203 1.00 91.88 101 PHE A C 1
ATOM 752 O O . PHE A 1 101 ? -4.125 -4.546 -6.038 1.00 91.88 101 PHE A O 1
ATOM 759 N N . TYR A 1 102 ? -2.861 -2.819 -5.358 1.00 89.19 102 TYR A N 1
ATOM 760 C CA . TYR A 1 102 ? -3.114 -2.024 -6.549 1.00 89.19 102 TYR A CA 1
ATOM 761 C C . TYR A 1 102 ? -1.892 -1.210 -6.938 1.00 89.19 102 TYR A C 1
ATOM 763 O O . TYR A 1 102 ? -1.067 -0.812 -6.110 1.00 89.19 102 TYR A O 1
ATOM 771 N N . LEU A 1 103 ? -1.804 -0.982 -8.239 1.00 84.38 103 LEU A N 1
ATOM 772 C CA . LEU A 1 103 ? -0.870 -0.065 -8.853 1.00 84.38 103 LEU A CA 1
ATOM 773 C C . LEU A 1 103 ? -1.638 1.209 -9.139 1.00 84.38 103 LEU A C 1
ATOM 775 O O . LEU A 1 103 ? -2.740 1.173 -9.689 1.00 84.38 103 LEU A O 1
ATOM 779 N N . ARG A 1 104 ? -1.067 2.333 -8.732 1.00 72.56 104 ARG A N 1
ATOM 780 C CA . ARG A 1 104 ? -1.515 3.615 -9.237 1.00 72.56 104 ARG A CA 1
ATOM 781 C C . ARG A 1 104 ? -0.514 4.005 -10.302 1.00 72.56 104 ARG A C 1
ATOM 783 O O . ARG A 1 104 ? 0.639 4.259 -9.970 1.00 72.56 104 ARG A O 1
ATOM 790 N N . ASP A 1 105 ? -0.974 4.009 -11.544 1.00 61.16 105 ASP A N 1
ATOM 791 C CA . ASP A 1 105 ? -0.252 4.615 -12.651 1.00 61.16 105 ASP A CA 1
ATOM 792 C C . ASP A 1 105 ? -0.277 6.135 -12.444 1.00 61.16 105 ASP A C 1
ATOM 794 O O . ASP A 1 105 ? -1.177 6.859 -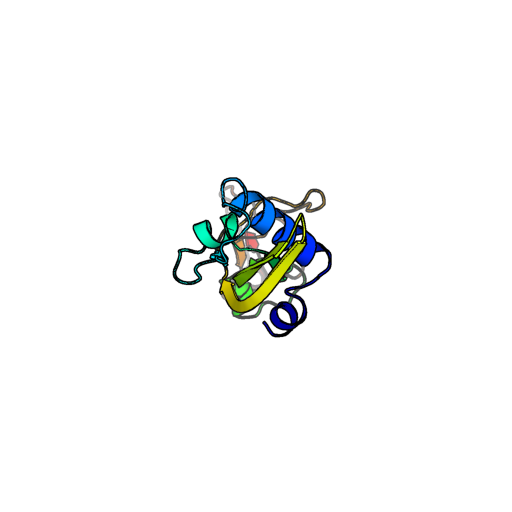12.867 1.00 61.16 105 ASP A O 1
ATOM 798 N N . ALA A 1 106 ? 0.617 6.588 -11.579 1.00 55.47 106 ALA A N 1
ATOM 799 C CA . ALA A 1 106 ? 1.033 7.964 -11.509 1.00 55.47 106 ALA A CA 1
ATOM 800 C C . ALA A 1 106 ? 2.494 7.895 -11.919 1.00 55.47 106 ALA A C 1
ATOM 802 O O . ALA A 1 106 ? 3.327 7.557 -11.081 1.00 55.47 106 ALA A O 1
ATOM 803 N N . TYR A 1 107 ? 2.771 8.116 -13.206 1.00 54.97 107 TYR A N 1
ATOM 804 C CA . TYR A 1 107 ? 4.113 8.446 -13.669 1.00 54.97 107 TYR A CA 1
ATOM 805 C C . TYR A 1 107 ? 4.595 9.627 -12.830 1.00 54.97 107 TYR A C 1
ATOM 807 O O . TYR A 1 107 ? 4.204 10.775 -13.053 1.00 54.97 107 TYR A O 1
ATOM 815 N N . ASP A 1 108 ? 5.348 9.318 -11.782 1.00 50.66 108 ASP A N 1
ATOM 816 C CA . ASP A 1 108 ? 5.888 10.303 -10.874 1.00 50.66 108 ASP A CA 1
ATOM 817 C C . ASP A 1 108 ? 7.243 10.710 -11.441 1.00 50.66 108 ASP A C 1
ATOM 819 O O . ASP A 1 108 ? 8.282 10.223 -11.014 1.00 50.66 108 ASP A O 1
ATOM 823 N N . PHE A 1 109 ? 7.231 11.598 -12.441 1.00 54.88 109 PHE A N 1
ATOM 824 C CA . PHE A 1 109 ? 8.448 12.264 -12.925 1.00 54.88 109 PHE A CA 1
ATOM 825 C C . PHE A 1 109 ? 9.037 13.221 -11.872 1.00 54.88 109 PHE A C 1
ATOM 827 O O . PHE A 1 109 ? 9.847 14.080 -12.209 1.00 54.88 109 PHE A O 1
ATOM 834 N N . ASN A 1 110 ? 8.615 13.138 -10.606 1.00 50.97 110 ASN A N 1
ATOM 835 C CA . ASN A 1 110 ? 9.294 13.841 -9.538 1.00 50.97 110 ASN A CA 1
ATOM 836 C C . ASN A 1 110 ? 10.615 13.129 -9.274 1.00 50.97 110 ASN A C 1
ATOM 838 O O . ASN A 1 110 ? 10.689 12.114 -8.580 1.00 50.97 110 ASN A O 1
ATOM 842 N N . ASP A 1 111 ? 11.667 13.713 -9.832 1.00 54.88 111 ASP A N 1
ATOM 843 C CA . ASP A 1 111 ? 13.039 13.504 -9.410 1.00 54.88 111 ASP A CA 1
ATOM 844 C C . ASP A 1 111 ? 13.068 13.534 -7.877 1.00 54.88 111 ASP A C 1
ATOM 846 O O . ASP A 1 111 ? 12.784 14.560 -7.253 1.00 54.88 111 ASP A O 1
ATOM 850 N N . GLY A 1 112 ? 13.363 12.401 -7.233 1.00 51.66 112 GLY A N 1
ATOM 851 C CA . GLY A 1 112 ? 13.669 12.423 -5.805 1.00 51.66 112 GLY A CA 1
ATOM 852 C C . GLY A 1 112 ? 14.782 13.446 -5.554 1.00 51.66 112 GLY A C 1
ATOM 853 O O . GLY A 1 112 ? 15.603 13.671 -6.436 1.00 51.66 112 GLY A O 1
ATOM 854 N N . GLU A 1 113 ? 14.869 14.036 -4.358 1.00 53.12 113 GLU A N 1
ATOM 855 C CA . GLU A 1 113 ? 15.864 15.084 -4.026 1.00 53.12 113 GLU A CA 1
ATOM 856 C C . GLU A 1 113 ? 17.341 14.709 -4.333 1.00 53.12 113 GLU A C 1
ATOM 858 O O . GLU A 1 113 ? 18.213 15.572 -4.296 1.00 53.12 113 GLU A O 1
ATOM 863 N N . ASN A 1 114 ? 17.625 13.441 -4.668 1.00 50.75 114 ASN A N 1
ATOM 864 C CA . ASN A 1 114 ? 18.928 12.903 -5.072 1.00 50.75 114 ASN A CA 1
ATOM 865 C C . ASN A 1 114 ? 18.994 12.347 -6.518 1.00 50.75 114 ASN A C 1
ATOM 867 O O . ASN A 1 114 ? 19.984 11.700 -6.868 1.00 50.75 114 ASN A O 1
ATOM 871 N N . SER A 1 115 ? 17.973 12.544 -7.355 1.00 53.59 115 SER A N 1
ATOM 872 C CA . SER A 1 115 ? 17.989 12.130 -8.764 1.00 53.59 115 SER A CA 1
ATOM 873 C C . SER A 1 115 ? 18.512 13.267 -9.635 1.00 53.59 115 SER A C 1
ATOM 875 O O . SER A 1 115 ? 17.885 14.308 -9.769 1.00 53.59 115 SER A O 1
ATOM 877 N N . PHE A 1 116 ? 19.678 13.061 -10.249 1.00 50.84 116 PHE A N 1
ATOM 878 C CA . PHE A 1 116 ? 20.271 14.017 -11.194 1.00 50.84 116 PHE A CA 1
ATOM 879 C C . PHE A 1 116 ? 19.600 14.003 -12.581 1.00 50.84 116 PHE A C 1
ATOM 881 O O . PHE A 1 116 ? 19.915 14.853 -13.409 1.00 50.84 116 PHE A O 1
ATOM 888 N N . LEU A 1 117 ? 18.727 13.026 -12.846 1.00 54.00 117 LEU A N 1
ATOM 889 C CA . LEU A 1 117 ? 18.049 12.787 -14.119 1.00 54.00 117 LEU A CA 1
ATOM 890 C C . LEU A 1 117 ? 16.652 12.221 -13.846 1.00 54.00 117 LEU A C 1
ATOM 892 O O . LEU A 1 117 ? 16.531 11.266 -13.071 1.00 54.00 117 LEU A O 1
ATOM 896 N N . SER A 1 118 ? 15.645 12.762 -14.530 1.00 59.59 118 SER A N 1
ATOM 897 C CA . SER A 1 118 ? 14.298 12.197 -14.565 1.00 59.59 118 SER A CA 1
ATOM 898 C C . SER A 1 118 ? 14.283 10.811 -15.176 1.00 59.59 118 SER A C 1
ATOM 900 O O . SER A 1 118 ? 15.150 10.448 -15.978 1.00 59.59 118 SER A O 1
ATOM 902 N N . GLN A 1 119 ? 13.305 10.010 -14.751 1.00 56.69 119 GLN A N 1
ATOM 903 C CA . GLN A 1 119 ? 13.112 8.674 -15.287 1.00 56.69 119 GLN A CA 1
ATOM 904 C C . GLN A 1 119 ? 12.945 8.769 -16.815 1.00 56.69 119 GLN A C 1
ATOM 906 O O . GLN A 1 119 ? 12.014 9.430 -17.275 1.00 56.69 119 GLN A O 1
ATOM 911 N N . PRO A 1 120 ? 13.819 8.130 -17.612 1.00 61.50 120 PRO A N 1
ATOM 912 C CA . PRO A 1 120 ? 13.742 8.248 -19.056 1.00 61.50 120 PRO A CA 1
ATOM 913 C C . PRO A 1 120 ? 12.491 7.549 -19.593 1.00 61.50 120 PRO A C 1
ATOM 915 O O . PRO A 1 120 ? 12.155 6.441 -19.171 1.00 61.50 120 PRO A O 1
ATOM 918 N N . LEU A 1 121 ? 11.845 8.179 -20.575 1.00 61.78 121 LEU A N 1
ATOM 919 C CA . LEU A 1 121 ? 10.680 7.659 -21.302 1.00 61.78 121 LEU A CA 1
ATOM 920 C C . LEU A 1 121 ? 11.009 6.406 -22.127 1.00 61.78 121 LEU A C 1
ATOM 922 O O . LEU A 1 121 ? 10.114 5.686 -22.564 1.00 61.78 121 LEU A O 1
ATOM 926 N N . GLY A 1 122 ? 12.294 6.150 -22.359 1.00 59.91 122 GLY A N 1
ATOM 927 C CA . GLY A 1 122 ? 12.778 4.932 -22.982 1.00 59.91 122 GLY A CA 1
ATOM 928 C C . GLY A 1 122 ? 14.209 5.070 -23.478 1.00 59.91 122 GLY A C 1
ATOM 929 O O . GLY A 1 122 ? 14.739 6.169 -23.661 1.00 59.91 122 GLY A O 1
ATOM 930 N N . PHE A 1 123 ? 14.823 3.920 -23.713 1.00 68.81 123 PHE A N 1
ATOM 931 C CA . PHE A 1 123 ? 16.117 3.813 -24.363 1.00 68.81 123 PHE A CA 1
ATOM 932 C C . PHE A 1 123 ? 15.890 3.233 -25.760 1.00 68.81 123 PHE A C 1
ATOM 934 O O . PHE A 1 123 ? 15.232 2.199 -25.891 1.00 68.81 123 PHE A O 1
ATOM 941 N N . TRP A 1 124 ? 16.385 3.913 -26.791 1.00 66.88 124 TRP A N 1
ATOM 942 C CA . TRP A 1 124 ? 16.096 3.568 -28.182 1.00 66.88 124 TRP A CA 1
ATOM 943 C C . TRP A 1 124 ? 17.386 3.360 -28.964 1.00 66.88 124 TRP A C 1
ATOM 945 O O . TRP A 1 124 ? 18.236 4.246 -29.008 1.00 66.88 124 TRP A O 1
ATOM 955 N N . GLY A 1 125 ? 17.521 2.196 -29.586 1.00 65.19 125 GLY A N 1
ATOM 956 C CA . GLY A 1 125 ? 18.544 1.896 -30.578 1.00 65.19 125 GLY A CA 1
ATOM 957 C C . GLY A 1 125 ? 17.926 1.729 -31.962 1.00 65.19 125 GLY A C 1
ATOM 958 O O . GLY A 1 125 ? 16.714 1.846 -32.156 1.00 65.19 125 GLY A O 1
ATOM 959 N N . PHE A 1 126 ? 18.763 1.434 -32.951 1.00 62.56 126 PHE A N 1
ATOM 960 C CA . PHE A 1 126 ? 18.323 1.280 -34.339 1.00 62.56 126 PHE A CA 1
ATOM 961 C C . PHE A 1 126 ? 17.266 0.172 -34.521 1.00 62.56 126 PHE A C 1
ATOM 963 O O . PHE A 1 126 ? 16.43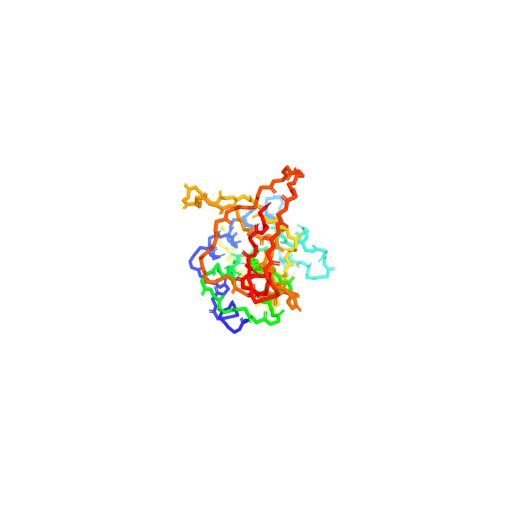4 0.256 -35.424 1.00 62.56 126 PHE A O 1
ATOM 970 N N . GLY A 1 127 ? 17.283 -0.863 -33.672 1.00 67.69 127 GLY A N 1
ATOM 971 C CA . GLY A 1 127 ? 16.323 -1.967 -33.697 1.00 67.69 127 GLY A CA 1
ATOM 972 C C . GLY A 1 127 ? 15.021 -1.718 -32.927 1.00 67.69 127 GLY A C 1
ATOM 973 O O . GLY A 1 127 ? 14.133 -2.569 -32.9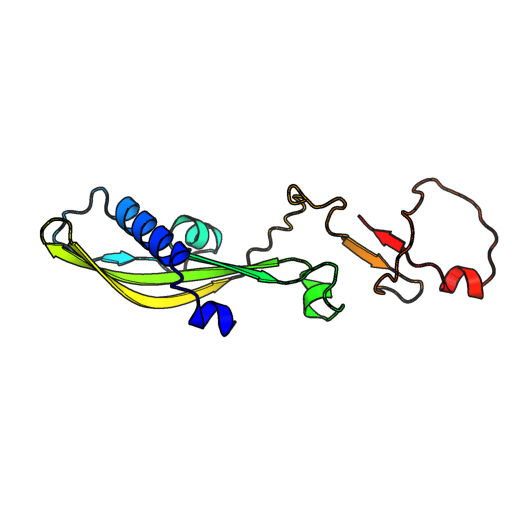76 1.00 67.69 127 GLY A O 1
ATOM 974 N N . GLY A 1 128 ? 14.884 -0.583 -32.231 1.00 69.69 128 GLY A N 1
ATOM 975 C CA . GLY A 1 128 ? 13.741 -0.278 -31.367 1.00 69.69 128 GLY A CA 1
ATOM 976 C C . GLY A 1 128 ? 14.160 -0.011 -29.923 1.00 69.69 128 GLY A C 1
ATOM 977 O O . GLY A 1 128 ? 15.170 0.640 -29.675 1.00 69.69 128 GLY A O 1
ATOM 978 N N . VAL A 1 129 ? 13.365 -0.475 -28.955 1.00 67.88 129 VAL A N 1
ATOM 979 C CA . VAL A 1 129 ? 13.668 -0.282 -27.528 1.00 67.88 129 VAL A CA 1
ATOM 980 C C . VAL A 1 129 ? 14.897 -1.115 -27.154 1.00 67.88 129 VAL A C 1
ATOM 982 O O . VAL A 1 129 ? 14.866 -2.342 -27.217 1.00 67.88 129 VAL A O 1
ATOM 985 N N . GLU A 1 130 ? 15.975 -0.455 -26.740 1.00 67.50 130 GLU A N 1
ATOM 986 C CA . GLU A 1 130 ? 17.257 -1.077 -26.402 1.00 67.50 130 GLU A CA 1
ATOM 987 C C . GLU A 1 130 ? 17.855 -0.385 -25.181 1.00 67.50 130 GLU A C 1
ATOM 989 O O . GLU A 1 130 ? 17.971 0.831 -25.162 1.00 67.50 130 GLU A O 1
ATOM 994 N N . ARG A 1 131 ? 18.266 -1.134 -24.155 1.00 60.81 131 ARG A N 1
ATOM 995 C CA . ARG A 1 131 ? 18.805 -0.563 -22.911 1.00 60.81 131 ARG A CA 1
ATOM 996 C C . ARG A 1 131 ? 20.168 0.111 -23.132 1.00 60.81 131 ARG A C 1
ATOM 998 O O . ARG A 1 131 ? 21.096 -0.539 -23.606 1.00 60.81 131 ARG A O 1
ATOM 1005 N N . LEU A 1 132 ? 20.323 1.365 -22.693 1.00 60.75 132 LEU A N 1
ATOM 1006 C CA . LEU A 1 132 ? 21.602 2.084 -22.779 1.00 60.75 132 LEU A CA 1
ATOM 1007 C C . LEU A 1 132 ? 22.700 1.406 -21.940 1.00 60.75 132 LEU A C 1
ATOM 1009 O O . LEU A 1 132 ? 22.546 1.208 -20.731 1.00 60.75 132 LEU A O 1
ATOM 1013 N N . GLN A 1 133 ? 23.866 1.205 -22.551 1.00 54.09 133 GLN A N 1
ATOM 1014 C CA . GLN A 1 133 ? 25.144 1.326 -21.854 1.00 54.09 133 GLN A CA 1
ATOM 1015 C C . GLN A 1 133 ? 25.650 2.750 -22.112 1.00 54.09 133 GLN A C 1
ATOM 1017 O O . GLN A 1 133 ? 26.096 3.036 -23.210 1.00 54.09 133 GLN A O 1
ATOM 1022 N N . TRP A 1 134 ? 25.453 3.646 -21.134 1.00 48.56 134 TRP A N 1
ATOM 1023 C CA . TRP A 1 134 ? 25.838 5.073 -21.101 1.00 48.56 134 TRP A CA 1
ATOM 1024 C C . TRP A 1 134 ? 26.135 5.779 -22.446 1.00 48.56 134 TRP A C 1
ATOM 1026 O O . TRP A 1 134 ? 27.218 5.652 -23.008 1.00 48.56 134 TRP A O 1
ATOM 1036 N N . GLY A 1 135 ? 25.207 6.643 -22.871 1.00 44.62 135 GLY A N 1
ATOM 1037 C CA . GLY A 1 135 ? 25.287 7.501 -24.052 1.00 44.62 135 GLY A CA 1
ATOM 1038 C C . GLY A 1 135 ? 24.638 8.864 -23.782 1.00 44.62 135 GLY A C 1
ATOM 1039 O O . GLY A 1 135 ? 23.642 8.964 -23.066 1.00 44.62 135 GLY A O 1
ATOM 1040 N N . SER A 1 136 ? 25.275 9.915 -24.292 1.00 48.25 136 SER A N 1
ATOM 1041 C CA . SER A 1 136 ? 24.957 11.334 -24.098 1.00 48.25 136 SER A CA 1
ATOM 1042 C C . SER A 1 136 ? 23.596 11.751 -24.669 1.00 48.25 136 SER A C 1
ATOM 1044 O O . SER A 1 136 ? 23.108 11.151 -25.622 1.00 48.25 136 SER A O 1
ATOM 1046 N N . GLY A 1 137 ? 23.019 12.821 -24.109 1.00 48.62 137 GLY A N 1
ATOM 1047 C CA . GLY A 1 137 ? 21.745 13.398 -24.549 1.00 48.62 137 GLY A CA 1
ATOM 1048 C C . GLY A 1 137 ? 21.703 13.760 -26.038 1.00 48.62 137 GLY A C 1
ATOM 1049 O O . GLY A 1 137 ? 22.719 14.103 -26.646 1.00 48.62 137 GLY A O 1
ATOM 1050 N N . VAL A 1 138 ? 20.504 13.674 -26.616 1.00 52.50 138 VAL A N 1
ATOM 1051 C CA . VAL A 1 138 ? 20.257 13.886 -28.047 1.00 52.50 138 VAL A CA 1
ATOM 1052 C C . VAL A 1 138 ? 20.079 15.370 -28.342 1.00 52.50 138 VAL A C 1
ATOM 1054 O O . VAL A 1 138 ? 19.316 16.063 -27.669 1.00 52.50 138 VAL A O 1
ATOM 1057 N N . SER A 1 139 ? 20.764 15.867 -29.372 1.00 50.97 139 SER A N 1
ATOM 1058 C CA . SER A 1 139 ? 20.518 17.217 -29.873 1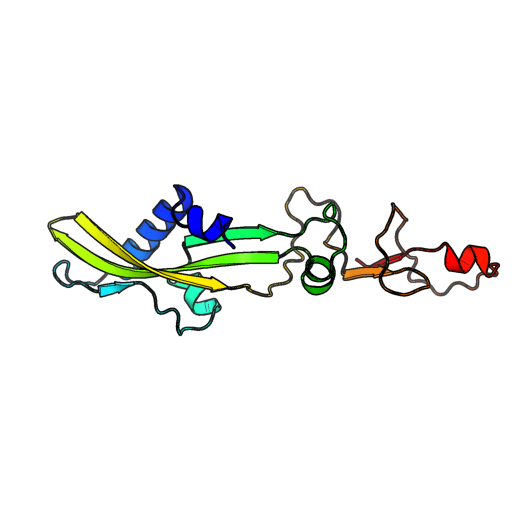.00 50.97 139 SER A CA 1
ATOM 1059 C C . SER A 1 139 ? 19.176 17.269 -30.604 1.00 50.97 139 SER A C 1
ATOM 1061 O O . SER A 1 139 ? 18.946 16.507 -31.537 1.00 50.97 139 SER A O 1
ATOM 1063 N N . ILE A 1 140 ? 18.299 18.185 -30.190 1.00 53.91 140 ILE A N 1
ATOM 1064 C CA . ILE A 1 140 ? 16.956 18.381 -30.769 1.00 53.91 140 ILE A CA 1
ATOM 1065 C C . ILE A 1 140 ? 16.964 19.318 -31.992 1.00 53.91 140 ILE A C 1
ATOM 1067 O O . ILE A 1 140 ? 15.913 19.616 -32.555 1.00 53.91 140 ILE A O 1
ATOM 1071 N N . SER A 1 141 ? 18.134 19.825 -32.394 1.00 63.41 141 SER A N 1
ATOM 1072 C CA . SER A 1 141 ? 18.276 20.659 -33.592 1.00 63.41 141 SER A CA 1
ATOM 1073 C C . SER A 1 141 ? 18.425 19.800 -34.845 1.00 63.41 141 SER A C 1
ATOM 1075 O O . SER A 1 141 ? 19.147 18.806 -34.814 1.00 63.41 141 SER A O 1
ATOM 1077 N N . GLU A 1 142 ? 17.822 20.223 -35.956 1.00 58.22 142 GLU A N 1
ATOM 1078 C CA . GLU A 1 142 ? 18.003 19.577 -37.258 1.00 58.22 142 GLU A CA 1
ATOM 1079 C C . GLU A 1 142 ? 19.473 19.681 -37.705 1.00 58.22 142 GLU A C 1
ATOM 1081 O O . GLU A 1 142 ? 20.023 20.778 -37.833 1.00 58.22 142 GLU A O 1
ATOM 1086 N N . GLN A 1 143 ? 20.123 18.532 -37.908 1.00 67.31 143 GLN A N 1
ATOM 1087 C CA . GLN A 1 143 ? 21.512 18.436 -38.355 1.00 67.31 143 GLN A CA 1
ATOM 1088 C C . GLN A 1 143 ? 21.623 17.397 -39.468 1.00 67.31 143 GLN A C 1
ATOM 1090 O O . GLN A 1 143 ? 21.148 16.271 -39.334 1.00 67.31 143 GLN A O 1
ATOM 1095 N N . TRP A 1 144 ? 22.282 17.769 -40.563 1.00 64.88 144 TRP A N 1
ATOM 1096 C CA . TRP A 1 144 ? 22.609 16.843 -41.642 1.00 64.88 144 TRP A CA 1
ATOM 1097 C C . TRP A 1 144 ? 23.969 16.208 -41.360 1.00 64.88 144 TRP A C 1
ATOM 1099 O O . TRP A 1 144 ? 24.989 16.898 -41.373 1.00 64.88 144 TRP A O 1
ATOM 1109 N N . VAL A 1 145 ? 23.985 14.899 -41.110 1.00 68.12 145 VAL A N 1
ATOM 1110 C CA . VAL A 1 145 ? 25.206 14.127 -40.838 1.00 68.12 145 VAL A CA 1
ATOM 1111 C C . VAL A 1 145 ? 25.326 13.011 -41.875 1.00 68.12 145 VAL A C 1
ATOM 1113 O O . VAL A 1 145 ? 24.344 12.336 -42.178 1.00 68.12 145 VAL A O 1
ATOM 1116 N N . GLN A 1 146 ? 26.519 12.826 -42.449 1.00 68.31 146 GLN A N 1
ATOM 1117 C CA . GLN A 1 146 ? 26.825 11.644 -43.255 1.00 68.31 146 GLN A CA 1
ATOM 1118 C C . GLN A 1 146 ? 27.539 10.609 -42.395 1.00 68.31 146 GLN A C 1
ATOM 1120 O O . GLN A 1 146 ? 28.674 10.822 -41.972 1.00 68.31 146 GLN A O 1
ATOM 1125 N N . GLU A 1 147 ? 26.876 9.482 -42.173 1.00 77.06 147 GLU A N 1
ATOM 1126 C CA . GLU A 1 147 ? 27.397 8.358 -41.403 1.00 77.06 147 GLU A CA 1
ATOM 1127 C C . GLU A 1 147 ? 27.271 7.063 -42.204 1.00 77.06 147 GLU A C 1
ATOM 1129 O O . GLU A 1 147 ? 26.437 6.933 -43.100 1.00 77.06 147 GLU A O 1
ATOM 1134 N N . THR A 1 148 ? 28.121 6.094 -41.886 1.00 80.81 148 THR A N 1
ATOM 1135 C CA . THR A 1 148 ? 28.037 4.740 -42.444 1.00 80.81 148 THR A CA 1
ATOM 1136 C C . THR A 1 148 ? 26.961 3.919 -41.731 1.00 80.81 148 THR A C 1
ATOM 1138 O O . THR A 1 148 ? 26.701 4.130 -40.548 1.00 80.81 148 THR A O 1
ATOM 1141 N N . ASP A 1 149 ? 26.397 2.908 -42.400 1.00 70.94 149 ASP A N 1
ATOM 1142 C CA . ASP A 1 149 ? 25.398 1.992 -41.814 1.00 70.94 149 ASP A CA 1
ATOM 1143 C C . ASP A 1 149 ? 25.827 1.399 -40.461 1.00 70.94 149 ASP A C 1
ATOM 1145 O O . ASP A 1 149 ? 25.006 1.206 -39.564 1.00 70.94 149 ASP A O 1
ATOM 1149 N N . ALA A 1 150 ? 27.120 1.107 -40.297 1.00 74.00 150 ALA A N 1
ATOM 1150 C CA . ALA A 1 150 ? 27.662 0.577 -39.049 1.00 74.00 150 ALA A CA 1
ATOM 1151 C C . ALA A 1 150 ? 27.641 1.612 -37.911 1.00 74.00 150 ALA A C 1
ATOM 1153 O O . ALA A 1 150 ? 27.391 1.249 -36.764 1.00 74.00 150 ALA A O 1
ATOM 1154 N N . GLN A 1 151 ? 27.872 2.889 -38.226 1.00 73.00 151 GLN A N 1
ATOM 1155 C CA . GLN A 1 151 ? 27.819 3.989 -37.261 1.00 73.00 151 GLN A CA 1
ATOM 1156 C C . GLN A 1 151 ? 26.375 4.273 -36.846 1.00 73.00 151 GLN A C 1
ATOM 1158 O O . GLN A 1 151 ? 26.095 4.321 -35.650 1.00 73.00 151 GLN A O 1
ATOM 1163 N N . VAL A 1 152 ? 25.448 4.316 -37.808 1.00 68.62 152 VAL A N 1
ATOM 1164 C CA . VAL A 1 152 ? 24.020 4.551 -37.541 1.00 68.62 152 VAL A CA 1
ATOM 1165 C C . VAL A 1 152 ? 23.444 3.494 -36.592 1.00 68.62 152 VAL A C 1
ATOM 1167 O O . VAL A 1 152 ? 22.697 3.810 -35.671 1.00 68.62 152 VAL A O 1
ATOM 1170 N N . ARG A 1 153 ? 23.836 2.228 -36.772 1.00 70.31 153 ARG A N 1
ATOM 1171 C CA . ARG A 1 153 ? 23.388 1.108 -35.925 1.00 70.31 153 ARG A CA 1
ATOM 1172 C C . ARG A 1 153 ? 24.002 1.077 -34.528 1.00 70.31 153 ARG A C 1
ATOM 1174 O O . ARG A 1 153 ? 23.513 0.333 -33.687 1.00 70.31 153 ARG A O 1
ATOM 1181 N N . SER A 1 154 ? 25.075 1.828 -34.297 1.00 68.25 154 SER A N 1
ATOM 1182 C CA . SER A 1 154 ? 25.745 1.896 -32.994 1.00 68.25 154 SER A CA 1
ATOM 1183 C C . SER A 1 154 ? 25.176 2.978 -32.079 1.00 68.25 154 SER A C 1
ATOM 1185 O O . SER A 1 154 ? 25.509 3.008 -30.895 1.00 68.25 154 SER A O 1
ATOM 1187 N N . HIS A 1 155 ? 24.318 3.857 -32.606 1.00 66.81 155 HIS A N 1
ATOM 1188 C CA . HIS A 1 155 ? 23.709 4.909 -31.808 1.00 66.81 155 HIS A CA 1
ATOM 1189 C C . HIS A 1 155 ? 22.642 4.351 -30.877 1.00 66.81 155 HIS A C 1
ATOM 1191 O O . HIS A 1 155 ? 21.753 3.602 -31.284 1.00 66.81 155 HIS A O 1
ATOM 1197 N N . THR A 1 156 ? 22.709 4.779 -29.622 1.00 61.88 156 THR A N 1
ATOM 1198 C CA . THR A 1 156 ? 21.653 4.567 -28.638 1.00 61.88 156 THR A CA 1
ATOM 1199 C C . THR A 1 156 ? 21.276 5.913 -28.048 1.00 61.88 156 THR A C 1
ATOM 1201 O O . THR A 1 156 ? 22.134 6.709 -27.668 1.00 61.88 156 THR A O 1
ATOM 1204 N N . TYR A 1 157 ? 19.980 6.159 -27.966 1.00 64.69 157 TYR A N 1
ATOM 1205 C CA . TYR A 1 157 ? 19.411 7.432 -27.577 1.00 64.69 157 TYR A CA 1
ATOM 1206 C C . TYR A 1 157 ? 18.699 7.296 -26.235 1.00 64.69 157 TYR A C 1
ATOM 1208 O O . TYR A 1 157 ? 17.896 6.383 -26.022 1.00 64.69 157 TYR A O 1
ATOM 1216 N N . LEU A 1 158 ? 18.996 8.230 -25.333 1.00 61.59 158 LEU A N 1
ATOM 1217 C CA . LEU A 1 158 ? 18.239 8.433 -24.107 1.00 61.59 158 LEU A CA 1
ATOM 1218 C C . LEU A 1 158 ? 17.150 9.469 -24.369 1.00 61.59 158 LEU A C 1
ATOM 1220 O O . LEU A 1 158 ? 17.466 10.603 -24.731 1.00 61.59 158 LEU A O 1
ATOM 1224 N N . VAL A 1 159 ? 15.892 9.095 -24.151 1.00 60.56 159 VAL A N 1
ATOM 1225 C CA . VAL A 1 159 ? 14.771 10.038 -24.181 1.00 60.56 159 VAL A CA 1
ATOM 1226 C C . VAL A 1 159 ? 14.367 10.327 -22.740 1.00 60.56 159 VAL A C 1
ATOM 1228 O O . VAL A 1 159 ? 13.945 9.415 -22.029 1.00 60.56 159 VAL A O 1
ATOM 1231 N N . VAL A 1 160 ? 14.546 11.579 -22.320 1.00 57.16 160 VAL A N 1
ATOM 1232 C CA . VAL A 1 160 ? 14.142 12.134 -21.016 1.00 57.16 160 VAL A CA 1
ATOM 1233 C C . VAL A 1 160 ? 12.980 13.092 -21.191 1.00 57.16 160 VAL A C 1
ATOM 1235 O O . VAL A 1 160 ? 12.983 13.826 -22.206 1.00 57.16 160 VAL A O 1
#

Sequence (160 aa):
MAKLQSQWATPAGVVQLKKIVREQGLGRLGTQAWRLGDLSKPAKILDETCQVNYLGFGRLSDPLDDFYGAMGEATLKVAVSGMVTPKGTGKTSIAIDELGFYLRDAYDFNDGENSFLSQPLGFWGFGGVERLQWGSGVSISEQWVQETDAQVRSHTYLVV

Radius of gyration: 23.31 Å; chains: 1; bounding box: 48×33×70 Å

Secondary structure (DSSP, 8-state):
-HHHHHSTT-HHHHHHHHHHHHHHHTTS-TT--EEE--TTS-HHHHHHHTEEEEEEE--TTS---HHHHHH-SEEEEEEEEEEEEE-STT-EEEEEEEEEEEE---------TT-SSPPPSEEEETTEE---SS-PPPP-S-------HHHHTT-EEEE-

Foldseek 3Di:
DVVCVVCCPPPQLVVVQVVLCVVVCVPPPLADKDKFDDLVDDPVVQVVGFWRDKDWDADLPDDDDPCCLVQHTWMKIKGWIFMWGRPDDPDIDTDTDDIDIDTDPDLCQPQDPPRPDGRFPAKAFPVGGDRDPDDDADDPDDDDDDDDPVVNRPDIHTHD

pLDDT: mean 76.09, std 14.94, range [44.62, 96.44]